Protein AF-A0A8S4QGG4-F1 (afdb_monomer_lite)

InterPro domains:
  IPR000884 Thrombospondin type-1 (TSP1) repeat [PF00090] (54-93)
  IPR000884 Thrombospondin type-1 (TSP1) repeat [PS50092] (50-92)
  IPR036383 Thrombospondin type-1 repeat superfamily [G3DSA:2.20.100.10] (50-100)
  IPR036383 Thrombospondin type-1 repeat superfamily [SSF82895] (51-92)
  IPR038877 Thrombospondin type-1 domain-containing protein 1 [PTHR16311] (1-92)

Organism: NCBI:txid348720

pLDDT: mean 70.28, std 11.48, range [48.88, 92.12]

Radius of gyration: 22.85 Å; chains: 1; bounding box: 54×34×60 Å

Sequence (103 aa):
GQHTASFDCRLFSERYPEYCFVYVSQAVTGAVADVRMDCLPTLPLSEGGAGGWGEWSAWSACPAPAHCSTRTRSRHRFCDSPPPAYGAKFCEVSSTVEVLALT

Foldseek 3Di:
DDPDDDDDLVVLPPPAQKDKDWDWDADPVRDTDDTDIDIGGSDPCDPCLEQAKDDKDDKDDWDDDDDDQWTWIWIFIASVVPNRGRPHHHPPDDRDGDIDIHD

Secondary structure (DSSP, 8-state):
--------GGGS-TTSSEEEEEEEEE-TTS-EEEEEEEEEESS---TT-SPPP-PPPPPPPPPSPSSSS-EEEEE---S-SSPPPTTPPP-SS----EEEEE-

Structure (mmCIF, N/CA/C/O backbone):
data_AF-A0A8S4QGG4-F1
#
_entry.id   AF-A0A8S4QGG4-F1
#
loop_
_atom_site.group_PDB
_atom_site.id
_atom_site.type_symbol
_atom_site.label_atom_id
_atom_site.label_alt_id
_atom_site.label_comp_id
_atom_site.label_asym_id
_atom_site.label_entity_id
_atom_site.label_seq_id
_atom_site.pdbx_PDB_ins_code
_atom_site.Cartn_x
_atom_site.Cartn_y
_atom_site.Cartn_z
_atom_site.occupancy
_atom_site.B_iso_or_equiv
_atom_site.auth_seq_id
_atom_site.auth_comp_id
_atom_site.auth_asym_id
_atom_site.auth_atom_id
_atom_site.pdbx_PDB_model_num
ATOM 1 N N . GLY A 1 1 ? -7.665 11.302 27.891 1.00 50.62 1 GLY A N 1
ATOM 2 C CA . GLY A 1 1 ? -8.680 10.243 27.760 1.00 50.62 1 GLY A CA 1
ATOM 3 C C . GLY A 1 1 ? -8.121 9.180 26.849 1.00 50.62 1 GLY A C 1
ATOM 4 O O . GLY A 1 1 ? -7.493 9.533 25.861 1.00 50.62 1 GLY A O 1
ATOM 5 N N . GLN A 1 2 ? -8.249 7.908 27.206 1.00 53.91 2 GLN A N 1
ATOM 6 C CA . GLN A 1 2 ? -7.737 6.812 26.388 1.00 53.91 2 GLN A CA 1
ATOM 7 C C . GLN A 1 2 ? -8.789 6.469 25.326 1.00 53.91 2 GLN A C 1
ATOM 9 O O . GLN A 1 2 ? -9.794 5.835 25.628 1.00 53.91 2 GLN A O 1
ATOM 14 N N . HIS A 1 3 ? -8.596 6.959 24.100 1.00 69.94 3 HIS A N 1
ATOM 15 C CA . HIS A 1 3 ? -9.476 6.681 22.959 1.00 69.94 3 HIS A CA 1
ATOM 16 C C . HIS A 1 3 ? -9.027 5.388 22.268 1.00 69.94 3 HIS A C 1
ATOM 18 O O . HIS A 1 3 ? -8.538 5.410 21.144 1.00 69.94 3 HIS A O 1
ATOM 24 N N . THR A 1 4 ? -9.118 4.263 22.975 1.00 69.56 4 THR A N 1
ATOM 25 C CA . THR A 1 4 ? -8.793 2.942 22.423 1.00 69.56 4 THR A CA 1
ATOM 26 C C . THR A 1 4 ? -10.087 2.158 22.250 1.00 69.56 4 THR A C 1
ATOM 28 O O . THR A 1 4 ? -10.823 1.968 23.215 1.00 69.56 4 THR A O 1
ATOM 31 N N . ALA A 1 5 ? -10.369 1.722 21.023 1.00 71.88 5 ALA A N 1
ATOM 32 C CA . ALA A 1 5 ? -11.470 0.818 20.717 1.00 71.88 5 ALA A CA 1
ATOM 33 C C . ALA A 1 5 ? -10.916 -0.600 20.536 1.00 71.88 5 ALA A C 1
ATOM 35 O O . ALA A 1 5 ? -9.948 -0.797 19.802 1.00 71.88 5 ALA A O 1
ATOM 36 N N . SER A 1 6 ? -11.531 -1.572 21.208 1.00 79.56 6 SER A N 1
ATOM 37 C CA . SER A 1 6 ? -11.180 -2.990 21.103 1.00 79.56 6 SER A CA 1
ATOM 38 C C . SER A 1 6 ? -12.310 -3.737 20.408 1.00 79.56 6 SER A C 1
ATOM 40 O O . SER A 1 6 ? -13.478 -3.544 20.742 1.00 79.56 6 SER A O 1
ATOM 42 N N . PHE A 1 7 ? -11.959 -4.603 19.464 1.00 79.31 7 PHE A N 1
ATOM 43 C CA . PHE A 1 7 ? -12.904 -5.371 18.658 1.00 79.31 7 PHE A CA 1
ATOM 44 C C . PHE A 1 7 ? -12.652 -6.871 18.830 1.00 79.31 7 PHE A C 1
ATOM 46 O O . PHE A 1 7 ? -11.530 -7.287 19.119 1.00 79.31 7 PHE A O 1
ATOM 53 N N . ASP A 1 8 ? -13.693 -7.686 18.653 1.00 81.25 8 ASP A N 1
ATOM 54 C CA . ASP A 1 8 ? -13.566 -9.145 18.689 1.00 81.25 8 ASP A CA 1
ATOM 55 C C . ASP A 1 8 ? -12.826 -9.645 17.439 1.00 81.25 8 ASP A C 1
ATOM 57 O O . ASP A 1 8 ? -13.151 -9.246 16.318 1.00 81.25 8 ASP A O 1
ATOM 61 N N . CYS A 1 9 ? -11.864 -10.554 17.617 1.00 73.00 9 CYS A N 1
ATOM 62 C CA . CYS A 1 9 ? -11.083 -11.127 16.521 1.00 73.00 9 CYS A CA 1
ATOM 63 C C . CYS A 1 9 ? -11.953 -11.797 15.443 1.00 73.00 9 CYS A C 1
ATOM 65 O O . CYS A 1 9 ? -11.562 -11.842 14.281 1.00 73.00 9 CYS A O 1
ATOM 67 N N . ARG A 1 10 ? -13.152 -12.284 15.791 1.00 75.88 10 ARG A N 1
ATOM 68 C CA . ARG A 1 10 ? -14.093 -12.909 14.847 1.00 75.88 10 ARG A CA 1
ATOM 69 C C . ARG A 1 10 ? -14.615 -11.945 13.785 1.00 75.88 10 ARG A C 1
ATOM 71 O O . ARG A 1 10 ? -15.033 -12.402 12.723 1.00 75.88 10 ARG A O 1
ATOM 78 N N . LEU A 1 11 ? -14.602 -10.637 14.060 1.00 72.56 11 LEU A N 1
ATOM 79 C CA . LEU A 1 11 ? -14.963 -9.618 13.070 1.00 72.56 11 LEU A CA 1
ATOM 80 C C . LEU A 1 11 ? -13.943 -9.560 11.926 1.00 72.56 11 LEU A C 1
ATOM 82 O O . LEU A 1 11 ? -14.310 -9.209 10.809 1.00 72.56 11 LEU A O 1
ATOM 86 N N . PHE A 1 12 ? -12.702 -9.982 12.178 1.00 70.12 12 PHE A N 1
ATOM 87 C CA . PHE A 1 12 ? -11.604 -9.997 11.214 1.00 70.12 12 PHE A CA 1
ATOM 88 C C . PHE A 1 12 ? -11.409 -11.384 10.610 1.00 70.12 12 PHE A C 1
ATOM 90 O O . PHE A 1 12 ? -10.321 -11.951 10.630 1.00 70.12 12 PHE A O 1
ATOM 97 N N . SER A 1 13 ? -12.486 -11.959 10.075 1.00 64.62 13 SER A N 1
ATOM 98 C CA . SER A 1 13 ? -12.385 -13.217 9.332 1.00 64.62 13 SER A CA 1
ATOM 99 C C . SER A 1 13 ? -11.455 -13.058 8.118 1.00 64.62 13 SER A C 1
ATOM 101 O O . SER A 1 13 ? -11.483 -12.015 7.460 1.00 64.62 13 SER A O 1
ATOM 103 N N . GLU A 1 14 ? -10.714 -14.107 7.751 1.00 63.94 14 GLU A N 1
ATOM 104 C CA . GLU A 1 14 ? -9.852 -14.167 6.546 1.00 63.94 14 GLU A CA 1
ATOM 105 C C . GLU A 1 14 ? -10.630 -14.028 5.219 1.00 63.94 14 GLU A C 1
ATOM 107 O O . GLU A 1 14 ? -10.078 -14.162 4.131 1.00 63.94 14 GLU A O 1
ATOM 112 N N . ARG A 1 15 ? -11.940 -13.761 5.288 1.00 70.31 15 ARG A N 1
ATOM 113 C CA . ARG A 1 15 ? -12.801 -13.526 4.130 1.00 70.31 15 ARG A CA 1
ATOM 114 C C . ARG A 1 15 ? -12.373 -12.299 3.326 1.00 70.31 15 ARG A C 1
ATOM 116 O O . ARG A 1 15 ? -12.590 -12.284 2.117 1.00 70.31 15 ARG A O 1
ATOM 123 N N . TYR A 1 16 ? -11.822 -11.284 3.987 1.00 67.25 16 TYR A N 1
ATOM 124 C CA . TYR A 1 16 ? -11.391 -10.047 3.345 1.00 67.25 16 TYR A CA 1
ATOM 125 C C . TYR A 1 16 ? -9.887 -9.820 3.557 1.00 67.25 16 TYR A C 1
ATOM 127 O O . TYR A 1 16 ? -9.357 -10.189 4.603 1.00 67.25 16 TYR A O 1
ATOM 135 N N . PRO A 1 17 ? -9.187 -9.235 2.571 1.00 67.12 17 PRO A N 1
ATOM 136 C CA . PRO A 1 17 ? -7.742 -9.013 2.643 1.00 67.12 17 PRO A CA 1
ATOM 137 C C . PRO A 1 17 ? -7.346 -7.926 3.656 1.00 67.12 17 PRO A C 1
ATOM 139 O O . PRO A 1 17 ? -6.282 -8.003 4.264 1.00 67.12 17 PRO A O 1
ATOM 142 N N . GLU A 1 18 ? -8.214 -6.940 3.876 1.00 74.81 18 GLU A N 1
ATOM 143 C CA . GLU A 1 18 ? -8.023 -5.856 4.838 1.00 74.81 18 GLU A CA 1
ATOM 144 C C . GLU A 1 18 ? -9.371 -5.359 5.377 1.00 74.81 18 GLU A C 1
ATOM 146 O O . GLU A 1 18 ? -10.419 -5.561 4.757 1.00 74.81 18 GLU A O 1
ATOM 151 N N . TYR A 1 19 ? -9.333 -4.688 6.525 1.00 79.94 19 TYR A N 1
ATOM 152 C CA . TYR A 1 19 ? -10.474 -4.015 7.135 1.00 79.94 19 TYR A CA 1
ATOM 153 C C . TYR A 1 19 ? -10.132 -2.549 7.397 1.00 79.94 19 TYR A C 1
ATOM 155 O O . TYR A 1 19 ? -9.178 -2.247 8.111 1.00 79.94 19 TYR A O 1
ATOM 163 N N . CYS A 1 20 ? -10.929 -1.635 6.842 1.00 83.88 20 CYS A N 1
ATOM 164 C CA . CYS A 1 20 ? -10.748 -0.196 7.011 1.00 83.88 20 CYS A CA 1
ATOM 165 C C . CYS A 1 20 ? -11.714 0.380 8.048 1.00 83.88 20 CYS A C 1
ATOM 167 O O . CYS A 1 20 ? -12.922 0.151 7.995 1.00 83.88 20 CYS A O 1
ATOM 169 N N . PHE A 1 21 ? -11.177 1.174 8.967 1.00 85.00 21 PHE A N 1
ATOM 170 C CA . PHE A 1 21 ? -11.907 1.861 10.022 1.00 85.00 21 PHE A CA 1
ATOM 171 C C . PHE A 1 21 ? -11.978 3.340 9.701 1.00 85.00 21 PHE A C 1
ATOM 173 O O . PHE A 1 21 ? -10.949 3.984 9.504 1.00 85.00 21 PHE A O 1
ATOM 180 N N . VAL A 1 22 ? -13.196 3.872 9.669 1.00 85.88 22 VAL A N 1
ATOM 181 C CA . VAL A 1 22 ? -13.445 5.295 9.459 1.00 85.88 22 VAL A CA 1
ATOM 182 C C . VAL A 1 22 ? -13.780 5.924 10.801 1.00 85.88 22 VAL A C 1
ATOM 184 O O . VAL A 1 22 ? -14.836 5.671 11.379 1.00 85.88 22 VAL A O 1
ATOM 187 N N . TYR A 1 23 ? -12.864 6.740 11.301 1.00 84.44 23 TYR A N 1
ATOM 188 C CA . TYR A 1 23 ? -13.030 7.506 12.521 1.00 84.44 23 TYR A CA 1
ATOM 189 C C . TYR A 1 23 ? -13.626 8.857 12.169 1.00 84.44 23 TYR A C 1
ATOM 191 O O . TYR A 1 23 ? -13.049 9.602 11.376 1.00 84.44 23 TYR A O 1
ATOM 199 N N . VAL A 1 24 ? -14.782 9.148 12.765 1.00 85.81 24 VAL A N 1
ATOM 200 C CA . VAL A 1 24 ? -15.492 10.411 12.581 1.00 85.81 24 VAL A CA 1
ATOM 201 C C . VAL A 1 24 ? -15.677 11.143 13.900 1.00 85.81 24 VAL A C 1
ATOM 203 O O . VAL A 1 24 ? -16.084 10.544 14.895 1.00 85.81 24 VAL A O 1
ATOM 206 N N . SER A 1 25 ? -15.416 12.451 13.912 1.00 81.94 25 SER A N 1
ATOM 207 C CA . SER A 1 25 ? -15.853 13.324 15.005 1.00 81.94 25 SER A CA 1
ATOM 208 C C . SER A 1 25 ? -17.199 13.950 14.647 1.00 81.94 25 SER A C 1
ATOM 210 O O . SER A 1 25 ? -17.317 14.637 13.633 1.00 81.94 25 SER A O 1
ATOM 212 N N . GLN A 1 26 ? -18.226 13.685 15.458 1.00 85.44 26 GLN A N 1
ATOM 213 C CA . GLN A 1 26 ? -19.567 14.234 15.264 1.00 85.44 26 GLN A CA 1
ATOM 214 C C . GLN A 1 26 ? -19.874 15.278 16.342 1.00 85.44 26 GLN A C 1
ATOM 216 O O . GLN A 1 26 ? -19.789 15.003 17.539 1.00 85.44 26 GLN A O 1
ATOM 221 N N . ALA A 1 27 ? -20.243 16.483 15.918 1.00 86.25 27 ALA A N 1
ATOM 222 C CA . ALA A 1 27 ? -20.744 17.531 16.793 1.00 86.25 27 ALA A CA 1
ATOM 223 C C . ALA A 1 27 ? -22.182 17.230 17.240 1.00 86.25 27 ALA A C 1
ATOM 225 O O . ALA A 1 27 ? -22.924 16.522 16.564 1.00 86.25 27 ALA A O 1
ATOM 226 N N . VAL A 1 28 ? -22.625 17.851 18.337 1.00 87.88 28 VAL A N 1
ATOM 227 C CA . VAL A 1 28 ? -24.015 17.744 18.832 1.00 87.88 28 VAL A CA 1
ATOM 228 C C . VAL A 1 28 ? -25.041 18.170 17.771 1.00 87.88 28 VAL A C 1
ATOM 230 O O . VAL A 1 28 ? -26.154 17.658 17.734 1.00 87.88 28 VAL A O 1
ATOM 233 N N . THR A 1 29 ? -24.655 19.070 16.864 1.00 92.12 29 THR A N 1
ATOM 234 C CA . THR A 1 29 ? -25.467 19.514 15.719 1.00 92.12 29 THR A CA 1
ATOM 235 C C . THR A 1 29 ? -25.569 18.479 14.594 1.00 92.12 29 THR A C 1
ATOM 237 O O . THR A 1 29 ? -26.241 18.725 13.597 1.00 92.12 29 THR A O 1
ATOM 240 N N . GLY A 1 30 ? -24.877 17.345 14.718 1.00 82.50 30 GLY A N 1
ATOM 241 C CA . GLY A 1 30 ? -24.765 16.314 13.692 1.00 82.50 30 GLY A CA 1
ATOM 242 C C . GLY A 1 30 ? -23.677 16.577 12.648 1.00 82.50 30 GLY A C 1
ATOM 243 O O . GLY A 1 30 ? -23.444 15.709 11.809 1.00 82.50 30 GLY A O 1
ATOM 244 N N . ALA A 1 31 ? -22.990 17.725 12.696 1.00 84.19 31 ALA A N 1
ATOM 245 C CA . ALA A 1 31 ? -21.892 18.034 11.781 1.00 84.19 31 ALA A CA 1
ATOM 246 C C . ALA A 1 31 ? -20.698 17.090 12.012 1.00 84.19 31 ALA A C 1
ATOM 248 O O . ALA A 1 31 ? -20.265 16.916 13.150 1.00 84.19 31 ALA A O 1
ATOM 249 N N . VAL A 1 32 ? -20.161 16.501 10.942 1.00 85.69 32 VAL A N 1
ATOM 250 C CA . VAL A 1 32 ? -18.988 15.611 10.980 1.00 85.69 32 VAL A CA 1
ATOM 251 C C . VAL A 1 32 ? -17.773 16.361 10.436 1.00 85.69 32 VAL A C 1
ATOM 253 O O . VAL A 1 32 ? -17.868 16.926 9.348 1.00 85.69 32 VAL A O 1
ATOM 256 N N . ALA A 1 33 ? -16.664 16.410 11.184 1.00 72.44 33 ALA A N 1
ATOM 257 C CA . ALA A 1 33 ? -15.563 17.345 10.893 1.00 72.44 3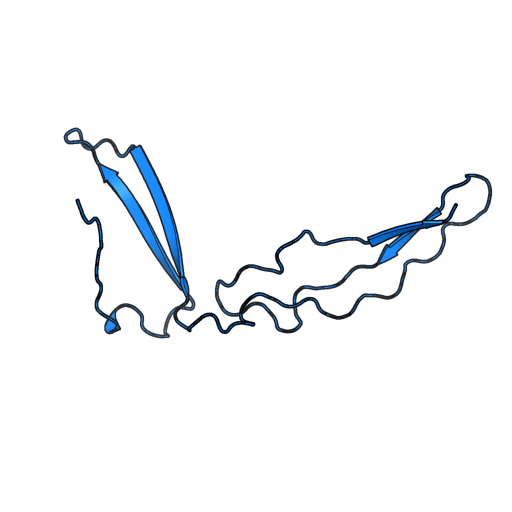3 ALA A CA 1
ATOM 258 C C . ALA A 1 33 ? -14.169 16.714 10.713 1.00 72.44 33 ALA A C 1
ATOM 260 O O . ALA A 1 33 ? -13.317 17.331 10.082 1.00 72.44 33 ALA A O 1
ATOM 261 N N . ASP A 1 34 ? -13.932 15.500 11.211 1.00 69.81 34 ASP A N 1
ATOM 262 C CA . ASP A 1 34 ? -12.657 14.786 11.044 1.00 69.81 34 ASP A CA 1
ATOM 263 C C . ASP A 1 34 ? -12.949 13.396 10.492 1.00 69.81 34 ASP A C 1
ATOM 265 O O . ASP A 1 34 ? -13.801 12.715 11.053 1.00 69.81 34 ASP A O 1
ATOM 269 N N . VAL A 1 35 ? -12.312 13.009 9.385 1.00 77.31 35 VAL A N 1
ATOM 270 C CA . VAL A 1 35 ? -12.450 11.676 8.783 1.00 77.31 35 VAL A CA 1
ATOM 271 C C . VAL A 1 35 ? -11.055 11.091 8.657 1.00 77.31 35 VAL A C 1
ATOM 273 O O . VAL A 1 35 ? -10.339 11.370 7.695 1.00 77.31 35 VAL A O 1
ATOM 276 N N . ARG A 1 36 ? -10.662 10.272 9.630 1.00 83.25 36 ARG A N 1
ATOM 277 C CA . ARG A 1 36 ? -9.447 9.464 9.528 1.00 83.25 36 ARG A CA 1
ATOM 278 C C . ARG A 1 36 ? -9.830 8.059 9.103 1.00 83.25 36 ARG A C 1
ATOM 280 O O . ARG A 1 36 ? -10.692 7.444 9.720 1.00 83.25 36 ARG A O 1
ATOM 287 N N . MET A 1 37 ? -9.184 7.548 8.063 1.00 84.62 37 MET A N 1
ATOM 288 C CA . MET A 1 37 ? -9.333 6.160 7.643 1.00 84.62 37 MET A CA 1
ATOM 289 C C . MET A 1 37 ? -8.032 5.416 7.917 1.00 84.62 37 MET A C 1
ATOM 291 O O . MET A 1 37 ? -6.994 5.796 7.384 1.00 84.62 37 MET A O 1
ATOM 295 N N . ASP A 1 38 ? -8.101 4.361 8.725 1.00 81.38 38 ASP A N 1
ATOM 296 C CA . ASP A 1 38 ? -6.984 3.437 8.925 1.00 81.38 38 ASP A CA 1
ATOM 297 C C . ASP A 1 38 ? -7.399 2.046 8.436 1.00 81.38 38 ASP A C 1
ATOM 299 O O . ASP A 1 38 ? -8.421 1.520 8.873 1.00 81.38 38 ASP A O 1
ATOM 303 N N . CYS A 1 39 ? -6.614 1.439 7.547 1.00 79.06 39 CYS A N 1
ATOM 304 C CA . CYS A 1 39 ? -6.832 0.072 7.069 1.00 79.06 39 CYS A CA 1
ATOM 305 C C . CYS A 1 39 ? -5.850 -0.890 7.741 1.00 79.06 39 CYS A C 1
ATOM 307 O O . CYS A 1 39 ? -4.655 -0.605 7.825 1.00 79.06 39 CYS A O 1
ATOM 309 N N . LEU A 1 40 ? -6.367 -2.012 8.243 1.00 77.38 40 LEU A N 1
ATOM 310 C CA . LEU A 1 40 ? -5.599 -3.063 8.902 1.00 77.38 40 LEU A CA 1
ATOM 311 C C . LEU A 1 40 ? -5.678 -4.358 8.078 1.00 77.38 40 LEU A C 1
ATOM 313 O O . LEU A 1 40 ? -6.788 -4.828 7.802 1.00 77.38 40 LEU A O 1
ATOM 317 N N . PRO A 1 41 ? -4.539 -4.958 7.698 1.00 72.38 41 PRO A N 1
ATOM 318 C CA . PRO A 1 41 ? -4.523 -6.243 7.010 1.00 72.38 41 PRO A CA 1
ATOM 319 C C . PRO A 1 41 ? -4.938 -7.372 7.960 1.00 72.38 41 PRO A C 1
ATOM 321 O O . PRO A 1 41 ? -4.714 -7.304 9.170 1.00 72.38 41 PRO A O 1
ATOM 324 N N . THR A 1 42 ? -5.543 -8.428 7.416 1.00 71.81 42 THR A N 1
ATOM 325 C CA . THR A 1 42 ? -5.976 -9.598 8.206 1.00 71.81 42 THR A CA 1
ATOM 326 C C . THR A 1 42 ? -4.846 -10.528 8.607 1.00 71.81 42 THR A C 1
ATOM 328 O O . THR A 1 42 ? -4.964 -11.263 9.586 1.00 71.81 42 THR A O 1
ATOM 331 N N . LEU A 1 43 ? -3.746 -10.485 7.863 1.00 67.50 43 LEU A N 1
ATOM 332 C CA . LEU A 1 43 ? -2.541 -11.244 8.144 1.00 67.50 43 LEU A CA 1
ATOM 333 C C . LEU A 1 43 ? -1.479 -10.313 8.738 1.00 67.50 43 LEU A C 1
ATOM 335 O O . LEU A 1 43 ? -1.393 -9.150 8.329 1.00 67.50 43 LEU A O 1
ATOM 339 N N . PRO A 1 44 ? -0.661 -10.798 9.693 1.00 63.38 44 PRO A N 1
ATOM 340 C CA . PRO A 1 44 ? 0.448 -10.014 10.210 1.00 63.38 44 PRO A CA 1
ATOM 341 C C . PRO A 1 44 ? 1.340 -9.614 9.036 1.00 63.38 44 PRO A C 1
ATOM 343 O O . PRO A 1 44 ? 1.780 -10.473 8.269 1.00 63.38 44 PRO A O 1
ATOM 346 N N . LEU A 1 45 ? 1.595 -8.310 8.901 1.00 57.81 45 LEU A N 1
ATOM 347 C CA . LEU A 1 45 ? 2.634 -7.804 8.015 1.00 57.81 45 LEU A CA 1
ATOM 348 C C . LEU A 1 45 ? 3.935 -8.436 8.504 1.00 57.81 45 LEU A C 1
ATOM 350 O O . LEU A 1 45 ? 4.489 -8.022 9.520 1.00 57.81 45 LEU A O 1
ATOM 354 N N . SER A 1 46 ? 4.382 -9.502 7.845 1.00 56.19 46 SER A N 1
ATOM 355 C CA . SER A 1 46 ? 5.726 -10.005 8.077 1.00 56.19 46 SER A CA 1
ATOM 356 C C . SER A 1 46 ? 6.699 -8.855 7.803 1.00 56.19 46 SER A C 1
ATOM 358 O O . SER A 1 46 ? 6.399 -7.958 7.013 1.00 56.19 46 SER A O 1
ATOM 360 N N . GLU A 1 47 ? 7.886 -8.882 8.404 1.00 54.06 47 GLU A N 1
ATOM 361 C CA . GLU A 1 47 ? 8.987 -7.935 8.126 1.00 54.06 47 GLU A CA 1
ATOM 362 C C . GLU A 1 47 ? 9.398 -7.878 6.624 1.00 54.06 47 GLU A C 1
ATOM 364 O O . GLU A 1 47 ? 10.313 -7.150 6.256 1.00 54.06 47 GLU A O 1
ATOM 369 N N . GLY A 1 48 ? 8.714 -8.619 5.737 1.00 51.09 48 GLY A N 1
ATOM 370 C CA . GLY A 1 48 ? 8.803 -8.556 4.275 1.00 51.09 48 GLY A CA 1
ATOM 371 C C . GLY A 1 48 ? 7.444 -8.523 3.552 1.00 51.09 48 GLY A C 1
ATOM 372 O O . GLY A 1 48 ? 7.361 -8.976 2.416 1.00 51.09 48 GLY A O 1
ATOM 373 N N . GLY A 1 49 ? 6.369 -8.055 4.199 1.00 50.69 49 GLY A N 1
ATOM 374 C CA . GLY A 1 49 ? 5.030 -7.932 3.602 1.00 50.69 49 GLY A CA 1
ATOM 375 C C . GLY A 1 49 ? 4.857 -6.708 2.695 1.00 50.69 49 GLY A C 1
ATOM 376 O O . GLY A 1 49 ? 3.938 -6.679 1.878 1.00 50.69 49 GLY A O 1
ATOM 377 N N . ALA A 1 50 ? 5.745 -5.714 2.812 1.00 59.72 50 ALA A N 1
ATOM 378 C CA . ALA A 1 50 ? 5.876 -4.654 1.819 1.00 59.72 50 ALA A CA 1
ATOM 379 C C . ALA A 1 50 ? 6.340 -5.261 0.490 1.00 59.72 50 ALA A C 1
ATOM 381 O O . ALA A 1 50 ? 7.173 -6.168 0.478 1.00 59.72 50 ALA A O 1
ATOM 382 N N . GLY A 1 51 ? 5.802 -4.762 -0.624 1.00 63.94 51 GLY A N 1
ATOM 383 C CA . GLY A 1 51 ? 6.234 -5.224 -1.939 1.00 63.94 51 GLY A CA 1
ATOM 384 C C . GLY A 1 51 ? 7.745 -5.050 -2.091 1.00 63.94 51 GLY A C 1
ATOM 385 O O . GLY A 1 51 ? 8.292 -4.005 -1.733 1.00 63.94 51 GLY A O 1
ATOM 386 N N . GLY A 1 52 ? 8.416 -6.088 -2.580 1.00 73.38 52 GLY A N 1
ATOM 387 C CA . GLY A 1 52 ? 9.836 -6.062 -2.893 1.00 73.38 52 GLY A CA 1
ATOM 388 C C . GLY A 1 52 ? 10.071 -5.683 -4.349 1.00 73.38 52 GLY A C 1
ATOM 389 O O . GLY A 1 52 ? 9.277 -5.999 -5.239 1.00 73.38 52 GLY A O 1
ATOM 390 N N . TRP A 1 53 ? 11.179 -4.993 -4.597 1.00 76.75 53 TRP A N 1
ATOM 391 C CA . TRP A 1 53 ? 11.614 -4.684 -5.950 1.00 76.75 53 TRP A CA 1
ATOM 392 C C . TRP A 1 53 ? 12.084 -5.952 -6.664 1.00 76.75 53 TRP A C 1
ATOM 394 O O . TRP A 1 53 ? 13.026 -6.602 -6.218 1.00 76.75 53 TRP A O 1
ATOM 404 N N . GLY A 1 54 ? 11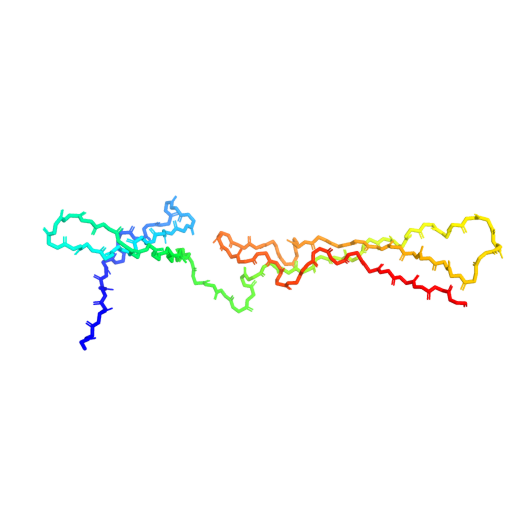.460 -6.250 -7.798 1.00 77.81 54 GLY A N 1
ATOM 405 C CA . GLY A 1 54 ? 11.946 -7.209 -8.777 1.00 77.81 54 GLY A CA 1
ATOM 406 C C . GLY A 1 54 ? 13.216 -6.746 -9.476 1.00 77.81 54 GLY A C 1
ATOM 407 O O . GLY A 1 54 ? 13.716 -5.630 -9.281 1.00 77.81 54 GLY A O 1
ATOM 408 N N . GLU A 1 55 ? 13.738 -7.637 -10.310 1.00 82.94 55 GLU A N 1
ATOM 409 C CA . GLU A 1 55 ? 14.949 -7.393 -11.084 1.00 82.94 55 GLU A CA 1
ATOM 410 C C . GLU A 1 55 ? 14.801 -6.180 -12.012 1.00 82.94 55 GLU A C 1
ATOM 412 O O . GLU A 1 55 ? 13.728 -5.863 -12.537 1.00 82.94 55 GLU A O 1
ATOM 417 N N . TRP A 1 56 ? 15.920 -5.496 -12.237 1.00 84.31 56 TRP A N 1
ATOM 418 C CA . TRP A 1 56 ? 15.971 -4.406 -13.200 1.00 84.31 56 TRP A CA 1
ATOM 419 C C . TRP A 1 56 ? 15.853 -4.927 -14.632 1.00 84.31 56 TRP A C 1
ATOM 421 O O . TRP A 1 56 ? 16.519 -5.883 -15.029 1.00 84.31 56 TRP A O 1
ATOM 431 N N . SER A 1 57 ? 15.085 -4.215 -15.452 1.00 85.12 57 SER A N 1
ATOM 432 C CA . SER A 1 57 ? 15.095 -4.380 -16.897 1.00 85.12 57 SER A CA 1
ATOM 433 C C . SER A 1 57 ? 16.485 -4.094 -17.462 1.00 85.12 57 SER A C 1
ATOM 435 O O . SER A 1 57 ? 17.288 -3.346 -16.890 1.00 85.12 57 SER A O 1
ATOM 437 N N . ALA A 1 58 ? 16.732 -4.593 -18.673 1.00 86.56 58 ALA A N 1
ATOM 438 C CA . ALA A 1 58 ? 17.856 -4.119 -19.463 1.00 86.56 58 ALA A CA 1
ATOM 439 C C . ALA A 1 58 ? 17.783 -2.590 -19.644 1.00 86.56 58 ALA A C 1
ATOM 441 O O . ALA A 1 58 ? 16.700 -1.999 -19.730 1.00 86.56 58 ALA A O 1
ATOM 442 N N . TRP A 1 59 ? 18.951 -1.954 -19.704 1.00 83.56 59 TRP A N 1
ATOM 443 C CA . TRP A 1 59 ? 19.073 -0.536 -20.026 1.00 83.56 59 TRP A CA 1
ATOM 444 C C . TRP A 1 59 ? 18.558 -0.243 -21.436 1.00 83.56 59 TRP A C 1
ATOM 446 O O . TRP A 1 59 ? 18.852 -0.990 -22.372 1.00 83.56 59 TRP A O 1
ATOM 456 N N . SER A 1 60 ? 17.896 0.902 -21.614 1.00 82.19 60 SER A N 1
ATOM 457 C CA . SER A 1 60 ? 17.512 1.401 -22.933 1.00 82.19 60 SER A CA 1
ATOM 458 C C . SER A 1 60 ? 18.724 1.540 -23.864 1.00 82.19 60 SER A C 1
ATOM 460 O O . SER A 1 60 ? 19.874 1.716 -23.423 1.00 82.19 60 SER A O 1
ATOM 462 N N . ALA A 1 61 ? 18.466 1.475 -25.172 1.00 81.06 61 ALA A N 1
ATOM 463 C CA . ALA A 1 61 ? 19.477 1.767 -26.180 1.00 81.06 61 ALA A CA 1
ATOM 464 C C . ALA A 1 61 ? 20.025 3.190 -25.987 1.00 81.06 61 ALA A C 1
ATOM 466 O O . ALA A 1 61 ? 19.312 4.094 -25.542 1.00 81.06 61 ALA A O 1
ATOM 467 N N . CYS A 1 62 ? 21.303 3.391 -26.308 1.00 75.62 62 CYS A N 1
ATOM 468 C CA . CYS A 1 62 ? 21.876 4.730 -26.325 1.00 75.62 62 CYS A CA 1
ATOM 469 C C . CYS A 1 62 ? 21.208 5.554 -27.439 1.00 75.62 62 CYS A C 1
ATOM 471 O O . CYS A 1 62 ? 21.140 5.067 -28.570 1.00 75.62 62 CYS A O 1
ATOM 473 N N . PRO A 1 63 ? 20.773 6.797 -27.175 1.00 73.88 63 PRO A N 1
ATOM 474 C CA . PRO A 1 63 ? 20.314 7.679 -28.242 1.00 73.88 63 PRO A CA 1
ATOM 475 C C . PRO A 1 63 ? 21.448 7.944 -29.260 1.00 73.88 63 PRO A C 1
ATOM 477 O O . PRO A 1 63 ? 22.621 8.065 -28.883 1.00 73.88 63 PRO A O 1
ATOM 480 N N . ALA A 1 64 ? 21.104 7.998 -30.552 1.00 70.62 64 ALA A N 1
ATOM 481 C CA . ALA A 1 64 ? 22.015 8.227 -31.687 1.0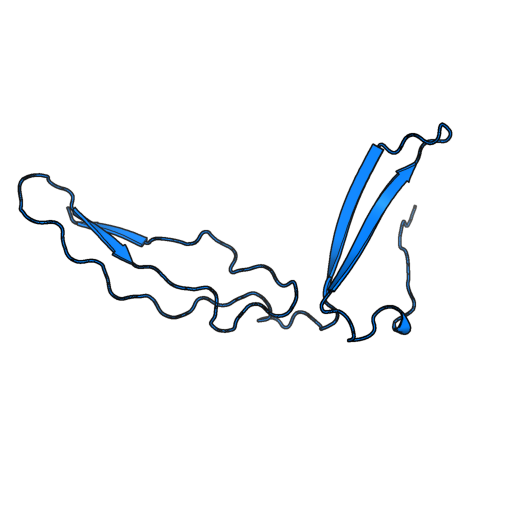0 70.62 64 ALA A CA 1
ATOM 482 C C . ALA A 1 64 ? 22.070 9.722 -32.101 1.00 70.62 64 ALA A C 1
ATOM 484 O O . ALA A 1 64 ? 21.071 10.410 -31.926 1.00 70.62 64 ALA A O 1
ATOM 485 N N . PRO A 1 65 ? 23.139 10.220 -32.762 1.00 69.19 65 PRO A N 1
ATOM 486 C CA . PRO A 1 65 ? 24.528 10.283 -32.317 1.00 69.19 65 PRO A CA 1
ATOM 487 C C . PRO A 1 65 ? 24.981 11.682 -31.803 1.00 69.19 65 PRO A C 1
ATOM 489 O O . PRO A 1 65 ? 24.500 12.733 -32.213 1.00 69.19 65 PRO A O 1
ATOM 492 N N . ALA A 1 66 ? 25.989 11.626 -30.920 1.00 61.50 66 ALA A N 1
ATOM 493 C CA . ALA A 1 66 ? 27.161 12.495 -30.683 1.00 61.50 66 ALA A CA 1
ATOM 494 C C . ALA A 1 66 ? 27.107 14.033 -30.505 1.00 61.50 66 ALA A C 1
ATOM 496 O O . ALA A 1 66 ? 28.110 14.555 -30.025 1.00 61.50 66 ALA A O 1
ATOM 497 N N . HIS A 1 67 ? 26.038 14.771 -30.821 1.00 56.50 67 HIS A N 1
ATOM 498 C CA . HIS A 1 67 ? 26.134 16.251 -30.842 1.00 56.50 67 HIS A CA 1
ATOM 499 C C . HIS A 1 67 ? 25.695 16.996 -29.571 1.00 56.50 67 HIS A C 1
ATOM 501 O O . HIS A 1 67 ? 25.867 18.211 -29.498 1.00 56.50 67 HIS A O 1
ATOM 507 N N . CYS A 1 68 ? 25.208 16.300 -28.543 1.00 56.16 68 CYS A N 1
ATOM 508 C CA . CYS A 1 68 ? 24.939 16.905 -27.238 1.00 56.16 68 CYS A CA 1
ATOM 509 C C . CYS A 1 68 ? 25.610 16.094 -26.127 1.00 56.16 68 CYS A C 1
ATOM 511 O O . CYS A 1 68 ? 25.488 14.870 -26.066 1.00 56.16 68 CYS A O 1
ATOM 513 N N . SER A 1 69 ? 26.324 16.804 -25.258 1.00 61.56 69 SER A N 1
ATOM 514 C CA . SER A 1 69 ? 27.214 16.352 -24.180 1.00 61.56 69 SER A CA 1
ATOM 515 C C . SER A 1 69 ? 26.521 15.642 -23.007 1.00 61.56 69 SER A C 1
ATOM 517 O O . SER A 1 69 ? 27.024 15.640 -21.887 1.00 61.56 69 SER A O 1
ATOM 519 N N . THR A 1 70 ? 25.328 15.081 -23.209 1.00 62.34 70 THR A N 1
ATOM 520 C CA . THR A 1 70 ? 24.619 14.323 -22.173 1.00 62.34 70 THR A CA 1
ATOM 521 C C . THR A 1 70 ? 23.689 13.313 -22.828 1.00 62.34 70 THR A C 1
ATOM 523 O O . THR A 1 70 ? 22.754 13.687 -23.536 1.00 62.34 70 THR A O 1
ATOM 526 N N . ARG A 1 71 ? 23.928 12.018 -22.596 1.00 69.56 71 ARG A N 1
ATOM 527 C CA . ARG A 1 71 ? 22.998 10.952 -22.999 1.00 69.56 71 ARG A CA 1
ATOM 528 C C . ARG A 1 71 ? 22.374 10.321 -21.774 1.00 69.56 71 ARG A C 1
ATOM 530 O O . ARG A 1 71 ? 23.090 9.804 -20.927 1.00 69.56 71 ARG A O 1
ATOM 537 N N . THR A 1 72 ? 21.050 10.296 -21.732 1.00 74.50 72 THR A N 1
ATOM 538 C CA . THR A 1 72 ? 20.300 9.578 -20.705 1.00 74.50 72 THR A CA 1
ATOM 539 C C . THR A 1 72 ? 19.962 8.171 -21.184 1.00 74.50 72 THR A C 1
ATOM 541 O O . THR A 1 72 ? 19.398 8.003 -22.265 1.00 74.50 72 THR A O 1
ATOM 544 N N . ARG A 1 73 ? 20.267 7.159 -20.370 1.00 78.69 73 ARG A N 1
ATOM 545 C CA . ARG A 1 73 ? 19.696 5.810 -20.504 1.00 78.69 73 ARG A CA 1
ATOM 546 C C . ARG A 1 73 ? 18.755 5.544 -19.344 1.00 78.69 73 ARG A C 1
ATOM 548 O O . ARG A 1 73 ? 19.031 5.991 -18.235 1.00 78.69 73 ARG A O 1
ATOM 555 N N . SER A 1 74 ? 17.686 4.806 -19.607 1.00 79.81 74 SER A N 1
ATOM 556 C CA . SER A 1 74 ? 16.672 4.457 -18.617 1.00 79.81 74 SER A CA 1
ATOM 557 C C . SER A 1 74 ? 16.542 2.949 -18.447 1.00 79.81 74 SER A C 1
ATOM 559 O O . SER A 1 74 ? 16.631 2.206 -19.427 1.00 79.81 74 SER A O 1
ATOM 561 N N . ARG A 1 75 ? 16.262 2.497 -17.227 1.00 83.56 75 ARG A N 1
ATOM 562 C CA . ARG A 1 75 ? 15.783 1.139 -16.926 1.00 83.56 75 ARG A CA 1
ATOM 563 C C . ARG A 1 75 ? 14.623 1.205 -15.936 1.00 83.56 75 ARG A C 1
ATOM 565 O O . ARG A 1 75 ? 14.459 2.215 -15.255 1.00 83.56 75 ARG A O 1
ATOM 572 N N . HIS A 1 76 ? 13.817 0.153 -15.881 1.00 79.56 76 HIS A N 1
ATOM 573 C CA . HIS A 1 76 ? 12.674 0.041 -14.975 1.00 79.56 76 HIS A CA 1
ATOM 574 C C . HIS A 1 76 ? 12.757 -1.261 -14.179 1.00 79.56 76 HIS A C 1
ATOM 576 O O . HIS A 1 76 ? 13.441 -2.191 -14.584 1.00 79.56 76 HIS A O 1
ATOM 582 N N . ARG A 1 77 ? 12.062 -1.332 -13.050 1.00 80.88 77 ARG A N 1
ATOM 583 C CA . ARG A 1 77 ? 11.855 -2.553 -12.265 1.00 80.88 77 ARG A CA 1
ATOM 584 C C . ARG A 1 77 ? 10.437 -2.539 -11.715 1.00 80.88 77 ARG A C 1
ATOM 586 O O . ARG A 1 77 ? 9.871 -1.459 -11.527 1.00 80.88 77 ARG A O 1
ATOM 593 N N . PHE A 1 78 ? 9.870 -3.712 -11.476 1.00 76.38 78 PHE A N 1
ATOM 594 C CA . PHE A 1 78 ? 8.525 -3.852 -10.923 1.00 76.38 78 PHE A CA 1
ATOM 595 C C . PHE A 1 78 ? 8.584 -4.116 -9.422 1.00 76.38 78 PHE A C 1
ATOM 597 O O . PHE A 1 78 ? 9.604 -4.555 -8.905 1.00 76.38 78 PHE A O 1
ATOM 604 N N . CYS A 1 79 ? 7.510 -3.797 -8.708 1.00 72.44 79 CYS A N 1
ATOM 605 C CA . CYS A 1 79 ? 7.384 -4.102 -7.288 1.00 72.44 79 CYS A CA 1
ATOM 606 C C . CYS A 1 79 ? 6.610 -5.416 -7.103 1.00 72.44 79 CYS A C 1
ATOM 608 O O . CYS A 1 79 ? 5.440 -5.406 -6.719 1.00 72.44 79 CYS A O 1
ATOM 610 N N . ASP A 1 80 ? 7.222 -6.530 -7.497 1.00 71.81 80 ASP A N 1
ATOM 611 C CA . ASP A 1 80 ? 6.578 -7.842 -7.612 1.00 71.81 80 ASP A CA 1
ATOM 612 C C . ASP A 1 80 ? 7.394 -8.996 -7.001 1.00 71.81 80 ASP A C 1
ATOM 614 O O . ASP A 1 80 ? 7.021 -10.155 -7.172 1.00 71.81 80 ASP A O 1
ATOM 618 N N . SER A 1 81 ? 8.485 -8.712 -6.277 1.00 72.62 81 SER A N 1
ATOM 619 C CA . SER A 1 81 ? 9.426 -9.738 -5.801 1.00 72.62 81 SER A CA 1
ATOM 620 C C . SER A 1 81 ? 9.882 -9.512 -4.345 1.00 72.62 81 SER A C 1
ATOM 622 O O . SER A 1 81 ? 10.969 -8.980 -4.114 1.00 72.62 81 SER A O 1
ATOM 624 N N . PRO A 1 82 ? 9.092 -9.934 -3.339 1.00 68.94 82 PRO A N 1
ATOM 625 C CA . PRO A 1 82 ? 7.766 -10.541 -3.468 1.00 68.94 82 PRO A CA 1
ATOM 626 C C . PRO A 1 82 ? 6.689 -9.491 -3.795 1.00 68.94 82 PRO A C 1
ATOM 628 O O . PRO A 1 82 ? 6.868 -8.310 -3.484 1.00 68.94 82 PRO A O 1
ATOM 631 N N . PRO A 1 83 ? 5.560 -9.883 -4.410 1.00 63.69 83 PRO A N 1
ATOM 632 C CA . PRO A 1 83 ? 4.457 -8.956 -4.613 1.00 63.69 83 PRO A CA 1
ATOM 633 C C . PRO A 1 83 ? 3.915 -8.507 -3.248 1.00 63.69 83 PRO A C 1
ATOM 635 O O . PRO A 1 83 ? 3.886 -9.318 -2.316 1.00 63.69 83 PRO A O 1
ATOM 638 N N . PRO A 1 84 ? 3.486 -7.239 -3.104 1.00 61.75 84 PRO A N 1
ATOM 639 C CA . PRO A 1 84 ? 2.892 -6.770 -1.860 1.00 61.75 84 PRO A CA 1
ATOM 640 C C . PRO A 1 84 ? 1.687 -7.647 -1.518 1.00 61.75 84 PRO A C 1
ATOM 642 O O . PRO A 1 84 ? 0.781 -7.837 -2.335 1.00 61.75 84 PRO A O 1
ATOM 645 N N . ALA A 1 85 ? 1.684 -8.206 -0.313 1.00 60.69 85 ALA A N 1
ATOM 646 C CA . ALA A 1 85 ? 0.553 -8.988 0.158 1.00 60.69 85 ALA A CA 1
ATOM 647 C C . ALA A 1 85 ? -0.599 -8.043 0.525 1.00 60.69 85 ALA A C 1
ATOM 649 O O . ALA A 1 85 ? -0.374 -7.043 1.191 1.00 60.69 85 ALA A O 1
ATOM 650 N N . TYR A 1 86 ? -1.820 -8.371 0.094 1.00 56.47 86 TYR A N 1
ATOM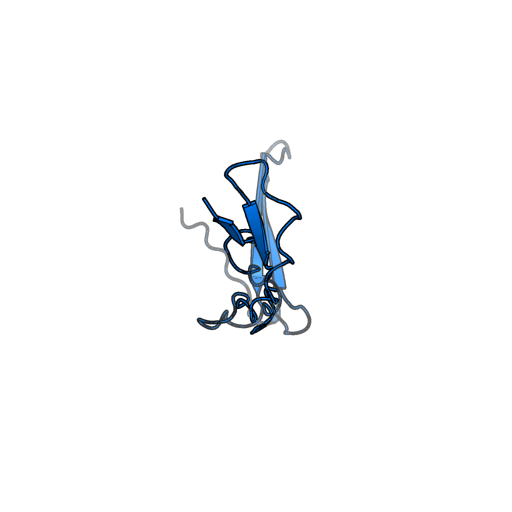 651 C CA . TYR A 1 86 ? -3.107 -7.905 0.638 1.00 56.47 86 TYR A CA 1
ATOM 652 C C . TYR A 1 86 ? -3.079 -6.583 1.446 1.00 56.47 86 TYR A C 1
ATOM 654 O O . TYR A 1 86 ? -2.983 -6.601 2.670 1.00 56.47 86 TYR A O 1
ATOM 662 N N . GLY A 1 87 ? -3.164 -5.434 0.762 1.00 53.31 87 GLY A N 1
ATOM 663 C CA . GLY A 1 87 ? -3.231 -4.104 1.399 1.00 53.31 87 GLY A CA 1
ATOM 664 C C . GLY A 1 87 ? -1.882 -3.525 1.855 1.00 53.31 87 GLY A C 1
ATOM 665 O O . GLY A 1 87 ? -1.814 -2.373 2.284 1.00 53.31 87 GLY A O 1
ATOM 666 N N . ALA A 1 88 ? -0.781 -4.275 1.737 1.00 57.16 88 ALA A N 1
ATOM 667 C CA . ALA A 1 88 ? 0.548 -3.753 2.015 1.00 57.16 88 ALA A CA 1
ATOM 668 C C . ALA A 1 88 ? 0.937 -2.655 1.022 1.00 57.16 88 ALA A C 1
ATOM 670 O O . ALA A 1 88 ? 0.599 -2.688 -0.165 1.00 57.16 88 ALA A O 1
ATOM 671 N N . LYS A 1 89 ? 1.698 -1.677 1.520 1.00 56.81 89 LYS A N 1
ATOM 672 C CA . LYS A 1 89 ? 2.240 -0.606 0.689 1.00 56.81 89 LYS A CA 1
ATOM 673 C C . LYS A 1 89 ? 3.060 -1.214 -0.454 1.00 56.81 89 LYS A C 1
ATOM 675 O O . LYS A 1 89 ? 3.955 -2.033 -0.224 1.00 56.81 89 LYS A O 1
ATOM 680 N N . PHE A 1 90 ? 2.768 -0.781 -1.683 1.00 63.47 90 PHE A N 1
ATOM 681 C CA . PHE A 1 90 ? 3.709 -0.918 -2.794 1.00 63.47 90 PHE A CA 1
ATOM 682 C C . PHE A 1 90 ? 5.057 -0.335 -2.366 1.00 63.47 90 PHE A C 1
ATOM 684 O O . PHE A 1 90 ? 5.073 0.592 -1.554 1.00 63.47 90 PHE A O 1
ATOM 691 N N . CYS A 1 91 ? 6.146 -0.891 -2.904 1.00 65.56 91 CYS A N 1
ATOM 692 C CA . CYS A 1 91 ? 7.533 -0.498 -2.656 1.00 65.56 91 CYS A CA 1
ATOM 693 C C . CYS A 1 91 ? 7.602 0.996 -2.345 1.00 65.56 91 CYS A C 1
ATOM 695 O O . CYS A 1 91 ? 7.309 1.821 -3.215 1.00 65.56 91 CYS A O 1
ATOM 697 N N . GLU A 1 92 ? 7.910 1.348 -1.094 1.00 62.75 92 GLU A N 1
ATOM 698 C CA . GLU A 1 92 ? 8.082 2.754 -0.760 1.00 62.75 92 GLU A CA 1
ATOM 699 C C . GLU A 1 92 ? 9.253 3.273 -1.602 1.00 62.75 92 GLU A C 1
ATOM 701 O O . GLU A 1 92 ? 10.317 2.654 -1.655 1.00 62.75 92 GLU A O 1
ATOM 706 N N . VAL A 1 93 ? 9.005 4.406 -2.267 1.00 48.88 93 VAL A N 1
ATOM 707 C CA . VAL A 1 93 ? 9.803 5.076 -3.307 1.00 48.88 93 VAL A CA 1
ATOM 708 C C . VAL A 1 93 ? 9.315 4.773 -4.72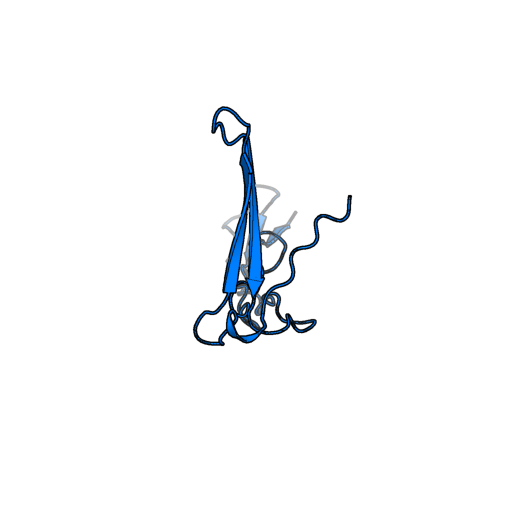8 1.00 48.88 93 VAL A C 1
ATOM 710 O O . VAL A 1 93 ? 9.348 3.652 -5.200 1.00 48.88 93 VAL A O 1
ATOM 713 N N . SER A 1 94 ? 8.862 5.846 -5.389 1.00 51.72 94 SER A N 1
ATOM 714 C CA . SER A 1 94 ? 8.692 6.069 -6.832 1.00 51.72 94 SER A CA 1
ATOM 715 C C . SER A 1 94 ? 9.134 4.915 -7.737 1.00 51.72 94 SER A C 1
ATOM 717 O O . SER A 1 94 ? 10.275 4.466 -7.645 1.00 51.72 94 SER A O 1
ATOM 719 N N . SER A 1 95 ? 8.268 4.513 -8.672 1.00 50.62 95 SER A N 1
ATOM 720 C CA . SER A 1 95 ? 8.628 3.826 -9.918 1.00 50.62 95 SER A CA 1
ATOM 721 C C . SER A 1 95 ? 9.833 4.529 -10.555 1.00 50.62 95 SER A C 1
ATOM 723 O O . SER A 1 95 ? 9.699 5.493 -11.310 1.00 50.62 95 SER A O 1
ATOM 725 N N . THR A 1 96 ? 11.027 4.107 -10.150 1.00 51.28 96 THR A N 1
ATOM 726 C CA . THR A 1 96 ? 12.245 4.900 -10.280 1.00 51.28 96 THR A CA 1
ATOM 727 C C . THR A 1 96 ? 12.861 4.480 -11.585 1.00 51.28 96 THR A C 1
ATOM 729 O O . THR A 1 96 ? 13.647 3.545 -11.667 1.00 51.28 96 THR A O 1
ATOM 732 N N . VAL A 1 97 ? 12.430 5.151 -12.643 1.00 53.59 97 VAL A N 1
ATOM 733 C CA . VAL A 1 97 ? 13.192 5.191 -13.880 1.00 53.59 97 VAL A CA 1
ATOM 734 C C . VAL A 1 97 ? 14.579 5.721 -13.511 1.00 53.59 97 VAL A C 1
ATOM 736 O O . VAL A 1 97 ? 14.739 6.907 -13.231 1.00 53.59 97 VAL A O 1
ATOM 739 N N . GLU A 1 98 ? 15.576 4.841 -13.437 1.00 57.53 98 GLU A N 1
ATOM 740 C CA . GLU A 1 98 ? 16.955 5.265 -13.208 1.00 57.53 98 GLU A CA 1
ATOM 741 C C . GLU A 1 98 ? 17.483 5.886 -14.495 1.00 57.53 98 GLU A C 1
ATOM 743 O O . GLU A 1 98 ? 17.545 5.224 -15.529 1.00 57.53 98 GLU A O 1
ATOM 748 N N . VAL A 1 99 ? 17.844 7.165 -14.423 1.00 56.91 99 VAL A N 1
ATOM 749 C CA . VAL A 1 99 ? 18.386 7.958 -15.527 1.00 56.91 99 VAL A CA 1
ATOM 750 C C . VAL A 1 99 ? 19.898 8.042 -15.354 1.00 56.91 99 VAL A C 1
ATOM 752 O O . VAL A 1 99 ? 20.386 8.774 -14.496 1.00 56.91 99 VAL A O 1
ATOM 755 N N . LEU A 1 100 ? 20.654 7.311 -16.175 1.00 56.47 100 LEU A N 1
ATOM 756 C CA . LEU A 1 100 ? 22.109 7.463 -16.235 1.00 56.47 100 LEU A CA 1
ATOM 757 C C . LEU A 1 100 ? 22.456 8.550 -17.250 1.00 56.47 100 LEU A C 1
ATOM 759 O O . LEU A 1 100 ? 22.312 8.318 -18.450 1.00 56.47 100 LEU A O 1
ATOM 763 N N . ALA A 1 101 ? 22.916 9.706 -16.772 1.00 54.25 101 ALA A N 1
ATOM 764 C CA . ALA A 1 101 ? 23.522 10.739 -17.603 1.00 54.25 101 ALA A CA 1
ATOM 765 C C . ALA A 1 101 ? 24.982 10.360 -17.901 1.00 54.25 101 ALA A C 1
ATOM 767 O O . ALA A 1 101 ? 25.839 10.409 -17.024 1.00 54.25 101 ALA A O 1
ATOM 768 N N . LEU A 1 102 ? 25.256 9.945 -19.135 1.00 52.56 102 LEU A N 1
ATOM 769 C CA . LEU A 1 1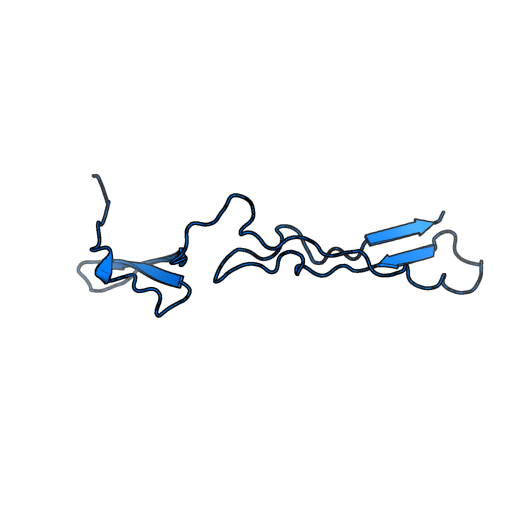02 ? 26.608 9.763 -19.651 1.00 52.56 102 LEU A CA 1
ATOM 770 C C . LEU A 1 102 ? 27.097 11.126 -20.161 1.00 52.56 102 LEU A C 1
ATOM 772 O O . LEU A 1 102 ? 26.553 11.627 -21.153 1.00 52.56 102 LEU A O 1
ATOM 776 N N . THR A 1 103 ? 28.050 11.725 -19.444 1.00 52.97 103 THR A N 1
ATOM 777 C CA . THR A 1 103 ? 28.809 12.924 -19.850 1.00 52.97 103 THR A CA 1
ATOM 778 C C . THR A 1 103 ? 29.940 12.562 -20.794 1.00 52.97 103 THR A C 1
ATOM 780 O O . THR A 1 103 ? 30.625 11.558 -20.487 1.00 52.97 103 THR A O 1
#